Protein AF-A0A2G6HPD9-F1 (afdb_monomer_lite)

pLDDT: mean 91.94, std 8.25, range [53.66, 97.38]

Radius of gyration: 11.19 Å; chains: 1; bounding box: 26×31×28 Å

Sequence (66 aa):
VKVMDFGAFVEILPGQDGMVHISQLSNERVAKVEDVVREGQEVTVRVTEIDKMGRINLTMKGVKKD

Secondary structure (DSSP, 8-state):
-EEETTEEEEEEETTEEEEEEGGGS-SSPPS-GGGT--TT-----EEEEE-TT--EEEE-TT----

Structure (mmCIF, N/CA/C/O backbone):
data_AF-A0A2G6HPD9-F1
#
_entry.id   AF-A0A2G6HPD9-F1
#
loop_
_atom_site.group_PDB
_atom_site.id
_atom_site.type_symbol
_atom_site.label_atom_id
_atom_site.label_alt_id
_atom_site.label_comp_id
_atom_site.label_asym_id
_atom_site.label_entity_id
_atom_site.label_seq_id
_atom_site.pdbx_PDB_ins_code
_atom_site.Cartn_x
_atom_site.Cartn_y
_atom_site.Cartn_z
_atom_site.occupancy
_atom_site.B_iso_or_equiv
_atom_site.auth_seq_id
_atom_site.auth_comp_id
_atom_site.auth_asym_id
_atom_site.auth_atom_id
_atom_site.pdbx_PDB_model_num
ATOM 1 N N . VAL A 1 1 ? -10.190 -2.448 -3.874 1.00 91.75 1 VAL A N 1
ATOM 2 C CA . VAL A 1 1 ? -8.937 -1.757 -4.278 1.00 91.75 1 VAL A CA 1
ATOM 3 C C . VAL A 1 1 ? -9.253 -0.588 -5.199 1.00 91.75 1 VAL A C 1
ATOM 5 O O . VAL A 1 1 ? -10.077 -0.759 -6.093 1.00 91.75 1 VAL A O 1
ATOM 8 N N . LYS A 1 2 ? -8.598 0.560 -4.998 1.00 94.00 2 LYS A N 1
ATOM 9 C CA . LYS A 1 2 ? -8.605 1.737 -5.883 1.00 94.00 2 LYS A CA 1
ATOM 10 C C . LYS A 1 2 ? -7.170 2.069 -6.298 1.00 94.00 2 LYS A C 1
ATOM 12 O O . LYS A 1 2 ? -6.294 2.130 -5.435 1.00 94.00 2 LYS A O 1
ATOM 17 N N . VAL A 1 3 ? -6.927 2.265 -7.590 1.00 95.31 3 VAL A N 1
ATOM 18 C CA . VAL A 1 3 ? -5.576 2.419 -8.155 1.00 95.31 3 VAL A CA 1
ATOM 19 C C . VAL A 1 3 ? -5.204 3.899 -8.310 1.00 95.31 3 VAL A C 1
ATOM 21 O O . VAL A 1 3 ? -6.062 4.733 -8.585 1.00 95.31 3 VAL A O 1
ATOM 24 N N . MET A 1 4 ? -3.930 4.221 -8.080 1.00 95.38 4 MET A N 1
ATOM 25 C CA . MET A 1 4 ? -3.305 5.530 -8.288 1.00 95.38 4 MET A CA 1
ATOM 26 C C . MET A 1 4 ? -1.911 5.322 -8.898 1.00 95.38 4 MET A C 1
ATOM 28 O O . MET A 1 4 ? -1.296 4.282 -8.682 1.00 95.38 4 MET A O 1
ATOM 32 N N . ASP A 1 5 ? -1.338 6.338 -9.544 1.00 93.38 5 ASP A N 1
ATOM 33 C CA . ASP A 1 5 ? -0.013 6.226 -10.184 1.00 93.38 5 ASP A CA 1
ATOM 34 C C . ASP A 1 5 ? 1.116 5.800 -9.220 1.00 93.38 5 ASP A C 1
ATOM 36 O O . ASP A 1 5 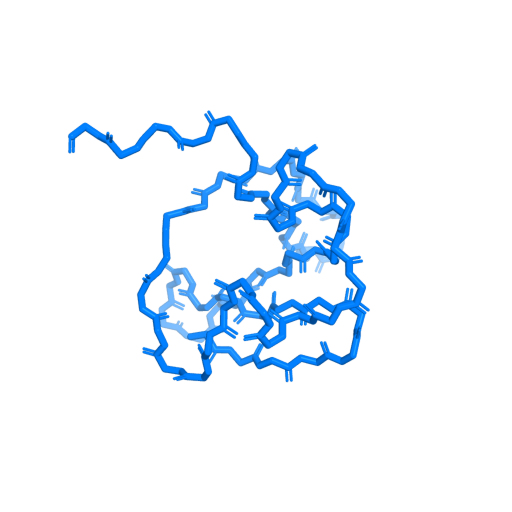? 2.088 5.156 -9.613 1.00 93.38 5 ASP A O 1
ATOM 40 N N . PHE A 1 6 ? 1.005 6.163 -7.938 1.00 93.81 6 PHE A N 1
ATOM 41 C CA . PHE A 1 6 ? 2.032 5.919 -6.917 1.00 93.81 6 PHE A CA 1
ATOM 42 C C . PHE A 1 6 ? 1.714 4.748 -5.975 1.00 93.81 6 PHE A C 1
ATOM 44 O O . PHE A 1 6 ? 2.517 4.431 -5.090 1.00 93.81 6 PHE A O 1
ATOM 51 N N . GLY A 1 7 ? 0.555 4.104 -6.119 1.00 95.44 7 GLY A N 1
ATOM 52 C CA . GLY A 1 7 ? 0.138 3.031 -5.223 1.00 95.44 7 GLY A CA 1
ATOM 53 C C . GLY A 1 7 ? -1.331 2.648 -5.350 1.00 95.44 7 GLY A C 1
ATOM 54 O O . GLY A 1 7 ? -2.032 3.058 -6.266 1.00 95.44 7 GLY A O 1
ATOM 55 N N . ALA A 1 8 ? -1.812 1.857 -4.402 1.00 97.19 8 ALA A N 1
ATOM 56 C CA . ALA A 1 8 ? -3.192 1.403 -4.366 1.00 97.19 8 ALA A CA 1
ATOM 57 C C . ALA A 1 8 ? -3.790 1.590 -2.972 1.00 97.19 8 ALA A C 1
ATOM 59 O O . ALA A 1 8 ? -3.161 1.254 -1.966 1.00 97.19 8 ALA A O 1
ATOM 60 N N . PHE A 1 9 ? -5.018 2.096 -2.918 1.00 96.94 9 PHE A N 1
ATOM 61 C CA . PHE A 1 9 ? -5.817 2.110 -1.701 1.00 96.94 9 PHE A CA 1
ATOM 62 C C . PHE A 1 9 ? -6.599 0.806 -1.585 1.00 96.94 9 PHE A C 1
ATOM 64 O O . PHE A 1 9 ? -7.244 0.347 -2.536 1.00 96.94 9 PHE A O 1
ATOM 71 N N . VAL A 1 10 ? -6.517 0.194 -0.413 1.00 95.69 10 VAL A N 1
ATOM 72 C CA . VAL A 1 10 ? -7.171 -1.068 -0.087 1.00 95.69 10 VAL A CA 1
ATOM 73 C C . VAL A 1 10 ? -8.087 -0.810 1.095 1.00 95.69 10 VAL A C 1
ATOM 75 O O . VAL A 1 10 ? -7.616 -0.475 2.179 1.00 95.69 10 VAL A O 1
ATOM 78 N N . GLU A 1 11 ? -9.387 -0.962 0.872 1.00 94.50 11 GLU A N 1
ATOM 79 C CA . GLU A 1 11 ? -10.371 -0.950 1.947 1.00 94.50 11 GLU A CA 1
ATOM 80 C C . GLU A 1 11 ? -10.181 -2.225 2.776 1.00 94.50 11 GLU A C 1
ATOM 82 O O . GLU A 1 11 ? -10.274 -3.336 2.247 1.00 94.50 11 GLU A O 1
ATOM 87 N N . ILE A 1 12 ? -9.839 -2.063 4.054 1.00 91.06 12 ILE A N 1
ATOM 88 C CA . ILE A 1 12 ? -9.592 -3.183 4.978 1.00 91.06 12 ILE A CA 1
ATOM 89 C C . ILE A 1 12 ? -10.756 -3.394 5.948 1.00 91.06 12 ILE A C 1
ATOM 91 O O . ILE A 1 12 ? -10.939 -4.494 6.464 1.00 91.06 12 ILE A O 1
ATOM 95 N N . LEU A 1 13 ? -11.535 -2.340 6.190 1.00 88.31 13 LEU A N 1
ATOM 96 C CA . LEU A 1 13 ? -12.771 -2.324 6.963 1.00 88.31 13 LEU A CA 1
ATOM 97 C C . LEU A 1 13 ? -13.713 -1.299 6.317 1.00 88.31 13 LEU A C 1
ATOM 99 O O . LEU A 1 13 ? -13.212 -0.365 5.691 1.00 88.31 13 LEU A O 1
ATOM 103 N N . PRO A 1 14 ? -15.042 -1.417 6.493 1.00 90.75 14 PRO A N 1
ATOM 104 C CA . PRO A 1 14 ? -15.993 -0.468 5.923 1.00 90.75 14 PRO A CA 1
ATOM 105 C C . PRO A 1 14 ? -15.632 0.987 6.249 1.00 90.75 14 PRO A C 1
ATOM 107 O O . PRO A 1 14 ? -15.650 1.391 7.415 1.00 90.75 14 PRO A O 1
ATOM 110 N N . GLY A 1 15 ? -15.294 1.766 5.219 1.00 89.00 15 GLY A N 1
ATOM 111 C CA . GLY A 1 15 ? -14.909 3.176 5.360 1.00 89.00 15 GLY A CA 1
ATOM 112 C C . GLY A 1 15 ? -13.496 3.430 5.906 1.00 89.00 15 GLY A C 1
ATOM 113 O O . GLY A 1 15 ? -13.179 4.573 6.241 1.00 89.00 15 GLY A O 1
ATOM 114 N N . GLN A 1 16 ? -12.647 2.403 6.000 1.00 90.88 16 GLN A N 1
ATOM 115 C CA . GLN A 1 16 ? -11.246 2.535 6.391 1.00 90.88 16 GLN A CA 1
ATOM 116 C C . GLN A 1 16 ? -10.310 1.966 5.322 1.00 90.88 16 GLN A C 1
ATOM 118 O O . GLN A 1 16 ? -10.193 0.752 5.129 1.00 90.88 16 GLN A O 1
ATOM 123 N N . ASP A 1 17 ? -9.574 2.882 4.697 1.00 94.75 17 ASP A N 1
ATOM 124 C CA . ASP A 1 17 ? -8.595 2.576 3.665 1.00 94.75 17 ASP A CA 1
ATOM 125 C C . ASP A 1 17 ? -7.176 2.532 4.236 1.00 94.75 17 ASP A C 1
ATOM 127 O O . ASP A 1 17 ? -6.766 3.381 5.035 1.00 94.75 17 ASP A O 1
ATOM 131 N N . GLY A 1 18 ? -6.391 1.570 3.762 1.00 96.38 18 GLY A N 1
ATOM 132 C CA . GLY A 1 18 ? -4.938 1.596 3.866 1.00 96.38 18 GLY A CA 1
ATOM 133 C C . GLY A 1 18 ? -4.282 1.807 2.504 1.00 96.38 18 GLY A C 1
ATOM 134 O O . GLY A 1 18 ? -4.860 1.510 1.460 1.00 96.38 18 GLY A O 1
ATOM 135 N N . MET A 1 19 ? -3.055 2.317 2.507 1.00 97.38 19 MET A N 1
ATOM 136 C CA . MET A 1 19 ? -2.293 2.625 1.299 1.00 97.38 19 MET A CA 1
ATOM 137 C C . MET A 1 19 ? -1.157 1.618 1.110 1.00 97.38 19 MET A C 1
ATOM 139 O O . MET A 1 19 ? -0.293 1.474 1.976 1.00 97.38 19 MET A O 1
ATOM 143 N N . VAL A 1 20 ? -1.111 0.976 -0.055 1.00 97.38 20 VAL A N 1
ATOM 144 C CA . VAL A 1 20 ? 0.053 0.220 -0.528 1.00 97.38 20 VAL A CA 1
ATOM 145 C C . VAL A 1 20 ? 0.821 1.096 -1.511 1.00 97.38 20 VAL A C 1
ATOM 147 O O . VAL A 1 20 ? 0.333 1.397 -2.596 1.00 97.38 20 VAL A O 1
ATOM 150 N N . HIS A 1 21 ? 2.033 1.512 -1.154 1.00 96.94 21 HIS A N 1
ATOM 151 C CA . HIS A 1 21 ? 2.905 2.238 -2.083 1.00 96.94 21 HIS A CA 1
ATOM 152 C C . HIS A 1 21 ? 3.347 1.327 -3.246 1.00 96.94 21 HIS A C 1
ATOM 154 O O . HIS A 1 21 ? 3.508 0.123 -3.045 1.00 96.94 21 HIS A O 1
ATOM 160 N N . ILE A 1 22 ? 3.622 1.870 -4.439 1.00 96.00 22 ILE A N 1
ATOM 161 C CA . ILE A 1 22 ? 4.025 1.085 -5.627 1.00 96.00 22 ILE A CA 1
ATOM 162 C C . ILE A 1 22 ? 5.226 0.164 -5.358 1.00 96.00 22 ILE A C 1
ATOM 164 O O . ILE A 1 22 ? 5.258 -0.989 -5.784 1.00 96.00 22 ILE A O 1
ATOM 168 N N . SER A 1 23 ? 6.180 0.625 -4.544 1.00 95.44 23 SER A N 1
ATOM 169 C CA . SER A 1 23 ? 7.345 -0.172 -4.135 1.00 95.44 23 SER A CA 1
ATOM 170 C C . SER A 1 23 ? 7.022 -1.304 -3.153 1.00 95.44 23 SER A C 1
ATOM 172 O O . SER A 1 23 ? 7.914 -2.078 -2.818 1.00 95.44 23 SER A O 1
ATOM 174 N N . GLN A 1 24 ? 5.788 -1.396 -2.662 1.00 95.94 24 GLN A N 1
ATOM 175 C CA . GLN A 1 24 ? 5.291 -2.402 -1.721 1.00 95.94 24 GLN A CA 1
ATOM 176 C C . GLN A 1 24 ? 4.274 -3.363 -2.362 1.00 95.94 24 GLN A C 1
ATOM 178 O O . GLN A 1 24 ? 3.802 -4.271 -1.679 1.00 95.94 24 GLN A O 1
ATOM 183 N N . LEU A 1 25 ? 3.959 -3.200 -3.655 1.00 94.81 25 LEU A N 1
ATOM 184 C CA . LEU A 1 25 ? 3.012 -4.054 -4.386 1.00 94.81 25 LEU A CA 1
ATOM 185 C C . LEU A 1 25 ? 3.587 -5.433 -4.747 1.00 94.81 25 LEU A C 1
ATOM 187 O O . LEU A 1 25 ? 2.869 -6.425 -4.722 1.00 94.81 25 LEU A O 1
ATOM 191 N N . SER A 1 26 ? 4.877 -5.513 -5.079 1.00 92.81 26 SER A N 1
ATOM 192 C CA . SER A 1 26 ? 5.550 -6.761 -5.467 1.00 92.81 26 SER A CA 1
ATOM 193 C C . SER A 1 26 ? 6.995 -6.778 -4.980 1.00 92.81 26 SER A C 1
ATOM 195 O O . SER A 1 26 ? 7.585 -5.724 -4.751 1.00 92.81 26 SER A O 1
ATOM 197 N N . ASN A 1 27 ? 7.578 -7.971 -4.824 1.00 90.50 27 ASN A N 1
ATOM 198 C CA . ASN A 1 27 ? 9.010 -8.137 -4.544 1.00 90.50 27 ASN A CA 1
ATOM 199 C C . ASN A 1 27 ? 9.891 -7.659 -5.710 1.00 90.50 27 ASN A C 1
ATOM 201 O O . ASN A 1 27 ? 11.045 -7.296 -5.488 1.00 90.50 27 ASN A O 1
ATOM 205 N N . GLU A 1 28 ? 9.342 -7.620 -6.922 1.00 90.38 28 GLU A N 1
ATOM 206 C CA . GLU A 1 28 ? 10.012 -7.114 -8.117 1.00 90.38 28 GLU A CA 1
ATOM 207 C C . GLU A 1 28 ? 9.780 -5.610 -8.311 1.00 90.38 28 GLU A C 1
ATOM 209 O O . GLU A 1 28 ? 8.918 -4.994 -7.677 1.00 90.38 28 GLU A O 1
ATOM 214 N N . ARG A 1 29 ? 10.568 -4.990 -9.198 1.00 90.25 29 ARG A N 1
ATOM 215 C CA . ARG A 1 29 ? 10.396 -3.575 -9.536 1.00 90.25 29 ARG A CA 1
ATOM 216 C C . ARG A 1 29 ? 9.127 -3.395 -10.367 1.00 90.25 29 ARG A C 1
ATOM 218 O O . ARG A 1 29 ? 9.061 -3.845 -11.503 1.00 90.25 29 ARG A O 1
ATOM 225 N N . VAL A 1 30 ? 8.168 -2.665 -9.811 1.00 92.81 30 VAL A N 1
ATOM 226 C CA . VAL A 1 30 ? 6.901 -2.322 -10.465 1.00 92.81 30 VAL A CA 1
ATOM 227 C C . VAL A 1 30 ? 7.021 -0.943 -11.113 1.00 92.81 30 VAL A C 1
ATOM 229 O O . VAL A 1 30 ? 7.447 0.008 -10.456 1.00 92.81 30 VAL A O 1
ATOM 232 N N . ALA A 1 31 ? 6.678 -0.841 -12.399 1.00 93.00 31 ALA A N 1
ATOM 233 C CA . ALA A 1 31 ? 6.664 0.426 -13.134 1.00 93.00 31 ALA A CA 1
ATOM 234 C C . ALA A 1 31 ? 5.275 1.080 -13.144 1.00 93.00 31 ALA A C 1
ATOM 236 O O . ALA A 1 31 ? 5.188 2.303 -13.074 1.00 93.00 31 ALA A O 1
ATOM 237 N N . LYS A 1 32 ? 4.213 0.269 -13.215 1.00 95.00 32 LYS A N 1
ATOM 238 C CA . LYS A 1 32 ? 2.815 0.708 -13.183 1.00 95.00 32 LYS A CA 1
ATOM 239 C C . LYS A 1 32 ? 2.033 -0.123 -12.180 1.00 95.00 32 LYS A C 1
ATOM 241 O O . LYS A 1 32 ? 2.238 -1.332 -12.082 1.00 95.00 32 LYS A O 1
ATOM 246 N N . VAL A 1 33 ? 1.148 0.515 -11.426 1.00 95.31 33 VAL A N 1
ATOM 247 C CA . VAL A 1 33 ? 0.366 -0.160 -10.379 1.00 95.31 33 VAL A CA 1
ATOM 248 C C . VAL A 1 33 ? -0.611 -1.168 -10.989 1.00 95.31 33 VAL A C 1
ATOM 250 O O . VAL A 1 33 ? -0.796 -2.259 -10.447 1.00 95.31 33 VAL A O 1
ATOM 253 N N . GLU A 1 34 ? -1.152 -0.834 -12.157 1.00 94.62 34 GLU A N 1
ATOM 254 C CA . GLU A 1 34 ? -2.110 -1.619 -12.937 1.00 94.62 34 GLU A CA 1
ATOM 255 C C . GLU A 1 34 ? -1.560 -2.980 -13.387 1.00 94.62 34 GLU A C 1
ATOM 257 O O . GLU A 1 34 ? -2.333 -3.902 -13.656 1.00 94.62 34 GLU A O 1
ATOM 262 N N . ASP A 1 35 ? -0.231 -3.123 -13.445 1.00 93.38 35 ASP A N 1
ATOM 263 C CA . ASP A 1 35 ? 0.427 -4.387 -13.786 1.00 93.38 35 ASP A CA 1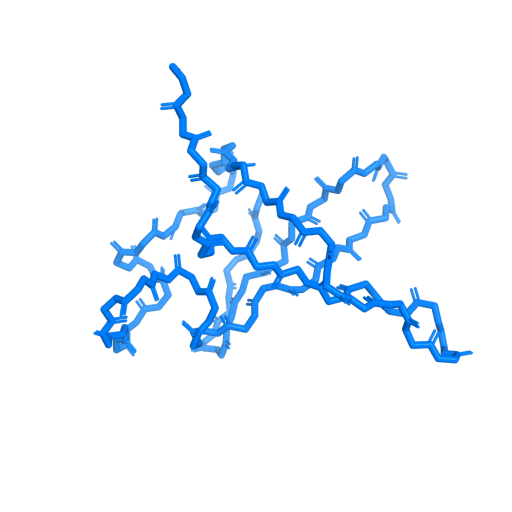
ATOM 264 C C . ASP A 1 35 ? 0.289 -5.422 -12.654 1.00 93.38 35 ASP A C 1
ATOM 266 O O . ASP A 1 35 ? 0.407 -6.624 -12.894 1.00 93.38 35 ASP A O 1
ATOM 270 N N . VAL A 1 36 ? 0.038 -4.972 -11.417 1.00 93.06 36 VAL A N 1
ATOM 271 C CA . VAL A 1 36 ? -0.023 -5.832 -10.220 1.00 93.06 36 VAL A CA 1
ATOM 272 C C . VAL A 1 36 ? -1.433 -5.918 -9.646 1.00 93.06 36 VAL A C 1
ATOM 274 O O . VAL A 1 36 ? -1.845 -6.984 -9.182 1.00 93.06 36 VAL A O 1
ATOM 277 N N . VAL A 1 37 ? -2.175 -4.810 -9.657 1.00 93.94 37 VAL A N 1
ATOM 278 C CA . VAL A 1 37 ? -3.515 -4.731 -9.071 1.00 93.94 37 VAL A CA 1
ATOM 279 C C . VAL A 1 37 ? -4.488 -4.002 -9.982 1.00 93.94 37 VAL A C 1
ATOM 281 O O . VAL A 1 37 ? -4.119 -3.102 -10.728 1.00 93.94 37 VAL A O 1
ATOM 284 N N . ARG A 1 38 ? -5.763 -4.372 -9.891 1.00 94.44 38 ARG A N 1
ATOM 285 C CA . ARG A 1 38 ? -6.861 -3.741 -10.628 1.00 94.44 38 ARG A CA 1
ATOM 286 C C . ARG A 1 38 ? -7.880 -3.142 -9.671 1.00 94.44 38 ARG A C 1
ATOM 288 O O . ARG A 1 38 ? -8.007 -3.573 -8.523 1.00 94.44 38 ARG A O 1
ATOM 295 N N . GLU A 1 39 ? -8.635 -2.161 -10.150 1.00 94.06 39 GLU A N 1
ATOM 296 C CA . GLU A 1 39 ? -9.772 -1.639 -9.395 1.00 94.06 39 GLU A CA 1
ATOM 297 C C . GLU A 1 39 ? -10.771 -2.756 -9.068 1.00 94.06 39 GLU A C 1
ATOM 299 O O . GLU A 1 39 ? -11.018 -3.652 -9.876 1.00 94.06 39 GLU A O 1
ATOM 304 N N . GLY A 1 40 ? -11.299 -2.738 -7.844 1.00 92.44 40 GLY A N 1
ATOM 305 C CA . GLY A 1 40 ? -12.225 -3.761 -7.347 1.00 92.44 40 GLY A CA 1
ATOM 306 C C . GLY A 1 40 ? -11.597 -5.126 -7.033 1.00 92.44 40 GLY A C 1
ATOM 307 O O . GLY A 1 40 ? -12.278 -5.977 -6.474 1.00 92.44 40 GLY A O 1
ATOM 308 N N . GLN A 1 41 ? -10.312 -5.348 -7.325 1.00 93.06 41 GLN A N 1
ATOM 309 C CA . GLN A 1 41 ? -9.650 -6.618 -7.025 1.00 93.06 41 GLN A CA 1
ATOM 310 C C . GLN A 1 41 ? -9.535 -6.853 -5.512 1.00 93.06 41 GLN A C 1
ATOM 312 O O . GLN A 1 41 ? -9.173 -5.946 -4.763 1.00 93.06 41 GLN A O 1
ATOM 317 N N . GLU A 1 42 ? -9.770 -8.089 -5.074 1.00 92.25 42 GLU A N 1
ATOM 318 C CA . GLU A 1 42 ? -9.429 -8.535 -3.722 1.00 92.25 42 GLU A CA 1
ATOM 319 C C . GLU A 1 42 ? -7.947 -8.918 -3.640 1.00 92.25 42 GLU A C 1
ATOM 321 O O . GLU A 1 42 ? -7.423 -9.683 -4.460 1.00 92.25 42 GLU A O 1
ATOM 326 N N . VAL A 1 43 ? -7.255 -8.373 -2.641 1.00 92.12 43 VAL A N 1
ATOM 327 C CA . VAL A 1 43 ? -5.819 -8.574 -2.428 1.00 92.12 43 VAL A CA 1
ATOM 328 C C . VAL A 1 43 ? -5.539 -8.891 -0.969 1.00 92.12 43 VAL A C 1
ATOM 330 O O . VAL A 1 43 ? -6.209 -8.391 -0.069 1.00 92.12 43 VAL A O 1
ATOM 333 N N . THR A 1 44 ? -4.510 -9.697 -0.729 1.00 93.19 44 THR A N 1
ATOM 334 C CA . THR A 1 44 ? -4.014 -9.952 0.623 1.00 93.19 44 THR A CA 1
ATOM 335 C C . THR A 1 44 ? -2.897 -8.966 0.930 1.00 93.19 44 THR A C 1
ATOM 337 O O . THR A 1 44 ? -1.943 -8.824 0.164 1.00 93.19 44 THR A O 1
ATOM 340 N N . VAL A 1 45 ? -3.021 -8.280 2.060 1.00 94.31 45 VAL A N 1
ATOM 341 C CA . VAL A 1 45 ? -2.099 -7.234 2.506 1.00 94.31 45 VAL A CA 1
ATOM 342 C C . VAL A 1 45 ? -1.737 -7.439 3.968 1.00 94.31 45 VAL A C 1
ATOM 344 O O . VAL A 1 45 ? -2.465 -8.066 4.735 1.00 94.31 45 VAL A O 1
ATOM 347 N N . ARG A 1 46 ? -0.601 -6.872 4.354 1.00 94.50 46 ARG A N 1
ATOM 348 C CA . ARG A 1 46 ? -0.100 -6.815 5.724 1.00 94.50 46 ARG A CA 1
ATOM 349 C C . ARG A 1 46 ? 0.037 -5.357 6.143 1.00 94.50 46 ARG A C 1
ATOM 351 O O . ARG A 1 46 ? 0.577 -4.558 5.382 1.00 94.50 46 ARG A O 1
ATOM 358 N N . VAL A 1 47 ? -0.378 -5.033 7.365 1.00 94.62 47 VAL A N 1
ATOM 359 C CA . VAL A 1 47 ? -0.105 -3.725 7.976 1.00 94.62 47 VAL A CA 1
ATOM 360 C C . VAL A 1 47 ? 1.375 -3.637 8.328 1.00 94.62 47 VAL A C 1
ATOM 362 O O . VAL A 1 47 ? 1.918 -4.531 8.980 1.00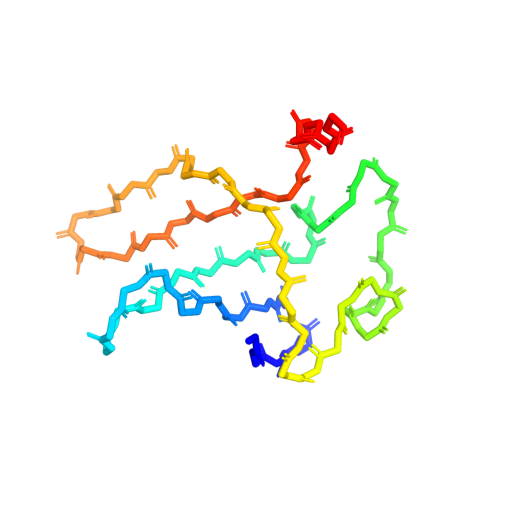 94.62 47 VAL A O 1
ATOM 365 N N . THR A 1 48 ? 2.039 -2.574 7.879 1.00 95.38 48 THR A N 1
ATOM 366 C CA . THR A 1 48 ? 3.438 -2.294 8.233 1.00 95.38 48 THR A CA 1
ATOM 367 C C . THR A 1 48 ? 3.558 -1.199 9.274 1.00 95.38 48 THR A C 1
ATOM 369 O O . THR A 1 48 ? 4.457 -1.250 10.105 1.00 95.38 48 THR A O 1
ATOM 372 N N . GLU A 1 49 ? 2.675 -0.206 9.223 1.00 95.69 49 GLU A N 1
ATOM 373 C CA . GLU A 1 49 ? 2.720 0.954 10.105 1.00 95.69 49 GLU A CA 1
ATOM 374 C C . GLU A 1 49 ? 1.334 1.597 10.181 1.00 95.69 49 GLU A C 1
ATOM 376 O O . GLU A 1 49 ? 0.585 1.596 9.202 1.00 95.69 49 GLU A O 1
ATOM 381 N N . ILE A 1 50 ? 1.021 2.168 11.340 1.00 95.12 50 ILE A N 1
ATOM 382 C CA . ILE A 1 50 ? -0.072 3.121 11.511 1.00 95.12 50 ILE A CA 1
ATOM 383 C C . ILE A 1 50 ? 0.571 4.404 12.015 1.00 95.12 50 ILE A C 1
ATOM 385 O O . ILE A 1 50 ? 1.216 4.400 13.067 1.00 95.12 50 ILE A O 1
ATOM 389 N N . ASP A 1 51 ? 0.446 5.482 11.250 1.00 92.19 51 ASP A N 1
ATOM 390 C CA . ASP A 1 51 ? 1.070 6.744 11.627 1.00 92.19 51 ASP A CA 1
ATOM 391 C C . ASP A 1 51 ? 0.247 7.510 12.677 1.00 92.19 51 ASP A C 1
ATOM 393 O O . ASP A 1 51 ? -0.873 7.146 13.041 1.00 92.19 51 ASP A O 1
ATOM 397 N N . LYS A 1 52 ? 0.800 8.622 13.171 1.00 94.38 52 LYS A N 1
ATOM 398 C CA . LYS A 1 52 ? 0.154 9.455 14.202 1.00 94.38 52 LYS A CA 1
ATOM 399 C C . LYS A 1 52 ? -1.152 10.115 13.740 1.00 94.38 52 LYS A C 1
ATOM 401 O O . LYS A 1 52 ? -1.895 10.611 14.580 1.00 94.38 52 LYS A O 1
ATOM 406 N N . MET A 1 53 ? -1.409 10.160 12.433 1.00 93.56 53 MET A N 1
ATOM 407 C CA . MET A 1 53 ? -2.644 10.682 11.844 1.00 93.56 53 MET A CA 1
ATOM 408 C C . MET A 1 53 ? -3.682 9.571 11.616 1.00 93.56 53 MET A C 1
ATOM 410 O O . MET A 1 53 ? -4.770 9.855 11.124 1.00 93.56 53 MET A O 1
ATOM 414 N N . GLY A 1 54 ? -3.357 8.320 11.961 1.00 90.06 54 GLY A N 1
ATOM 415 C CA . GLY A 1 54 ? -4.219 7.160 11.758 1.00 90.06 54 GLY A CA 1
ATOM 416 C C . GLY A 1 54 ? -4.174 6.596 10.337 1.00 90.06 54 GLY A C 1
ATOM 417 O O . GLY A 1 54 ? -5.027 5.780 9.990 1.00 90.06 54 GLY A O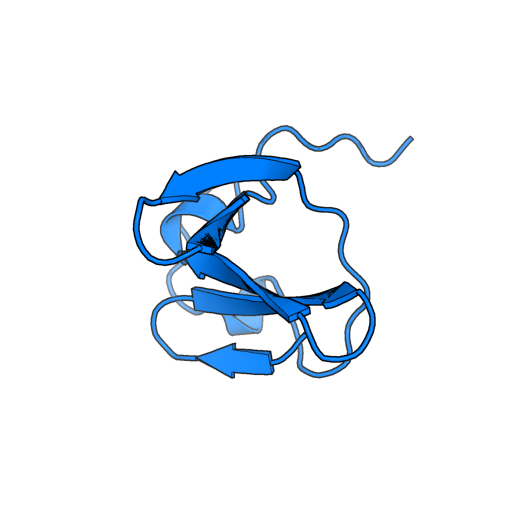 1
ATOM 418 N N . ARG A 1 55 ? -3.206 7.002 9.501 1.00 92.75 55 ARG A N 1
ATOM 419 C CA . ARG A 1 55 ? -3.042 6.433 8.155 1.00 92.75 55 ARG A CA 1
ATOM 420 C C . ARG A 1 55 ? -2.383 5.067 8.252 1.00 92.75 55 ARG A C 1
ATOM 422 O O . ARG A 1 55 ? -1.392 4.896 8.961 1.00 92.75 55 ARG A O 1
ATOM 429 N N . ILE A 1 56 ? -2.927 4.112 7.507 1.00 96.69 56 ILE A N 1
ATOM 430 C CA . ILE A 1 56 ? -2.502 2.716 7.546 1.00 96.69 56 ILE A CA 1
ATOM 431 C C . ILE A 1 56 ? -1.628 2.438 6.328 1.00 96.69 56 ILE A C 1
ATOM 433 O O . ILE A 1 56 ? -2.110 2.430 5.194 1.00 96.69 56 ILE A O 1
ATOM 437 N N . ASN A 1 57 ? -0.344 2.190 6.566 1.00 96.62 57 ASN A N 1
ATOM 438 C CA . ASN A 1 57 ? 0.581 1.749 5.533 1.00 96.62 57 ASN A CA 1
ATOM 439 C C . ASN A 1 57 ? 0.513 0.226 5.415 1.00 96.62 57 ASN A C 1
ATOM 441 O O . ASN A 1 57 ? 0.635 -0.511 6.402 1.00 96.62 57 ASN A O 1
ATOM 445 N N . LEU A 1 58 ? 0.323 -0.233 4.186 1.00 96.81 58 LEU A N 1
ATOM 446 C CA . LEU A 1 58 ? 0.137 -1.628 3.835 1.00 96.81 58 LEU A CA 1
ATOM 447 C C . LEU A 1 58 ? 1.245 -2.100 2.889 1.00 96.81 58 LEU A C 1
ATOM 449 O O . LEU A 1 58 ? 1.837 -1.329 2.130 1.00 96.81 58 LEU A O 1
ATOM 453 N N . THR A 1 59 ? 1.493 -3.405 2.892 1.00 96.25 59 THR A N 1
ATOM 454 C CA . THR A 1 59 ? 2.380 -4.062 1.930 1.00 96.25 59 THR A CA 1
ATOM 455 C C . THR A 1 59 ? 1.775 -5.363 1.427 1.00 96.25 59 THR A C 1
ATOM 457 O O . THR A 1 59 ? 1.146 -6.104 2.184 1.00 96.25 59 THR A O 1
ATOM 460 N N . MET A 1 60 ? 1.990 -5.646 0.144 1.00 94.31 60 MET A N 1
ATOM 461 C CA . MET A 1 60 ? 1.673 -6.929 -0.490 1.00 94.31 60 MET A CA 1
ATOM 462 C C . MET A 1 60 ? 2.904 -7.846 -0.549 1.00 94.31 60 MET A C 1
ATOM 464 O O . MET A 1 60 ? 2.806 -9.023 -0.896 1.00 94.31 60 MET A O 1
ATOM 468 N N . LYS A 1 61 ? 4.083 -7.343 -0.162 1.00 93.06 61 LYS A N 1
ATOM 469 C CA . LYS A 1 61 ? 5.313 -8.137 -0.109 1.00 93.06 61 LYS A CA 1
ATOM 470 C C . LYS A 1 61 ? 5.280 -9.151 1.022 1.00 93.06 61 LYS A C 1
ATOM 472 O O . LYS A 1 61 ? 4.897 -8.839 2.151 1.00 93.06 61 LYS A O 1
ATOM 477 N N . GLY A 1 62 ? 5.795 -10.345 0.745 1.00 84.81 62 GLY A N 1
ATOM 478 C CA . GLY A 1 62 ? 5.965 -11.394 1.754 1.00 84.81 62 GLY A CA 1
ATOM 479 C C . GLY A 1 62 ? 4.649 -11.888 2.358 1.00 84.81 62 GLY A C 1
ATOM 480 O O . GLY A 1 62 ? 4.669 -12.519 3.410 1.00 84.81 62 GLY A O 1
ATOM 481 N N . VAL A 1 63 ? 3.519 -11.587 1.715 1.00 82.44 63 VAL A N 1
ATOM 482 C CA . VAL A 1 63 ? 2.217 -12.139 2.066 1.00 82.44 63 VAL A CA 1
ATOM 483 C C . VAL A 1 63 ? 2.081 -13.434 1.269 1.00 82.44 63 VAL A C 1
ATOM 485 O O . VAL A 1 63 ? 2.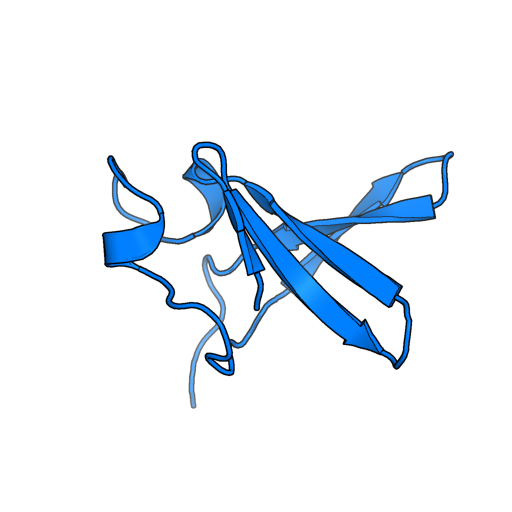059 -13.405 0.040 1.00 82.44 63 VAL A O 1
ATOM 488 N N . LYS A 1 64 ? 2.103 -14.585 1.945 1.00 61.34 64 LYS A N 1
ATOM 489 C CA . LYS A 1 64 ? 1.857 -15.869 1.283 1.00 61.34 64 LYS A CA 1
ATOM 490 C C . LYS A 1 64 ? 0.356 -15.995 1.030 1.00 61.34 64 LYS A C 1
ATOM 492 O O . LYS A 1 64 ? -0.432 -15.791 1.948 1.00 61.34 64 LYS A O 1
ATOM 497 N N . LYS A 1 65 ? -0.025 -16.312 -0.208 1.00 54.19 65 LYS A N 1
ATOM 498 C CA . LYS A 1 65 ? -1.283 -17.015 -0.461 1.00 54.19 65 LYS A CA 1
ATOM 499 C C . LYS A 1 65 ? -0.991 -18.479 -0.158 1.00 54.19 65 LYS A C 1
ATOM 501 O O . LYS A 1 65 ? -0.164 -19.061 -0.858 1.00 54.19 65 LYS A O 1
ATOM 506 N N . ASP A 1 66 ? -1.564 -18.995 0.922 1.00 53.66 66 ASP A N 1
ATOM 5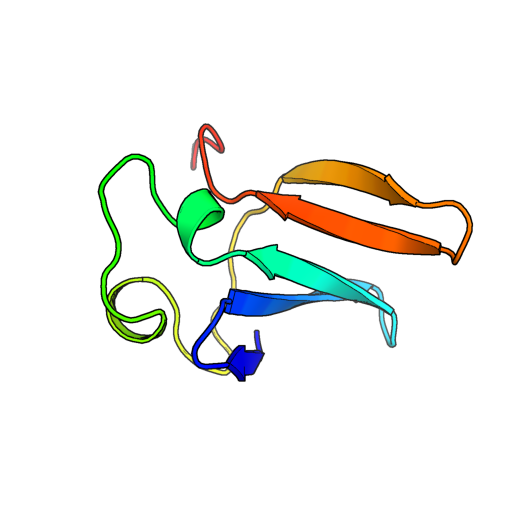07 C CA . ASP A 1 66 ? -1.665 -20.443 1.119 1.00 53.66 66 ASP A CA 1
ATOM 508 C C . ASP A 1 66 ? -2.602 -21.050 0.061 1.00 53.66 66 ASP A C 1
ATOM 510 O O . ASP A 1 66 ? -3.555 -20.347 -0.361 1.00 53.66 66 ASP A O 1
#

Foldseek 3Di:
DAFDAQFDWDCPDVVDTATEGQPQQEPDRGRGHCVRDDPPDDADWDFDDQDPVRHTYIGNPPDDDD